Protein AF-A0AA39Q6K6-F1 (afdb_monomer_lite)

Secondary structure (DSSP, 8-state):
-TTTTT-SHHHHHHHHHHHHHHH-HHHHHHHHHHHHHHHHHHHHHHHHHHHHSSPPTTSSPPPP-

Foldseek 3Di:
DCLVVCRDPLSVVLVVLVVVVVVDVVSVVCSVVSNVVSVVVSVVQVVVCVVPVDGDPPPPDDDDD

InterPro domains:
  IPR018969 Xylulose 5-phosphate/Fructose 6-phosphate phosphoketolase, C-terminal [PF09363] (1-62)

Radius of gyration: 13.96 Å; chains: 1; bounding box: 31×29×35 Å

Organism: NCBI:txid153913

Structure (mmCIF, N/CA/C/O backbone):
data_AF-A0AA39Q6K6-F1
#
_entry.id   AF-A0AA39Q6K6-F1
#
loop_
_atom_site.group_PDB
_atom_site.id
_atom_site.type_symbol
_atom_site.label_atom_id
_atom_site.label_alt_id
_atom_site.label_comp_id
_atom_site.label_asym_id
_atom_site.label_entity_id
_atom_site.label_seq_id
_atom_site.pdbx_PDB_ins_code
_atom_site.Cartn_x
_atom_site.Cartn_y
_atom_site.Cartn_z
_atom_site.occupancy
_atom_site.B_iso_or_equiv
_atom_site.auth_seq_id
_atom_site.auth_comp_id
_atom_site.auth_asym_id
_atom_site.auth_atom_id
_atom_site.pdbx_PDB_model_num
ATOM 1 N N . MET A 1 1 ? -3.601 8.998 14.466 1.00 53.16 1 MET A N 1
ATOM 2 C CA . MET A 1 1 ? -4.427 7.971 13.789 1.00 53.16 1 MET A CA 1
ATOM 3 C C . MET A 1 1 ? -3.768 7.801 12.435 1.00 53.16 1 MET A C 1
ATOM 5 O O . MET A 1 1 ? -3.965 8.658 11.587 1.00 53.16 1 MET A O 1
ATOM 9 N N . MET A 1 2 ? -2.883 6.812 12.257 1.00 55.47 2 MET A N 1
ATOM 10 C CA . MET A 1 2 ? -1.867 6.877 11.184 1.00 55.47 2 MET A CA 1
ATOM 11 C C . MET A 1 2 ? -2.436 6.951 9.752 1.00 55.47 2 MET A C 1
ATOM 13 O O . MET A 1 2 ? -1.743 7.410 8.854 1.00 55.47 2 MET A O 1
ATOM 17 N N . LEU A 1 3 ? -3.709 6.588 9.532 1.00 58.09 3 LEU A N 1
ATOM 18 C CA . LEU A 1 3 ? -4.434 6.792 8.263 1.00 58.09 3 LEU A CA 1
ATOM 19 C C . LEU A 1 3 ? -4.653 8.266 7.873 1.00 58.09 3 LEU A C 1
ATOM 21 O O . LEU A 1 3 ? -4.866 8.552 6.695 1.00 58.09 3 LEU A O 1
ATOM 25 N N . CYS A 1 4 ? -4.646 9.185 8.840 1.00 56.19 4 CYS A N 1
ATOM 26 C CA . CYS A 1 4 ? -4.765 10.628 8.609 1.00 56.19 4 CYS A CA 1
ATOM 27 C C . CYS A 1 4 ? -3.398 11.306 8.444 1.00 56.19 4 CYS A C 1
ATOM 29 O O . CYS A 1 4 ? -3.325 12.387 7.869 1.00 56.19 4 CYS A O 1
ATOM 31 N N . ASP A 1 5 ? -2.327 10.656 8.903 1.00 56.81 5 ASP A N 1
ATOM 32 C CA . ASP A 1 5 ? -0.987 11.238 8.994 1.00 56.81 5 ASP A CA 1
ATOM 33 C C . ASP A 1 5 ? -0.103 10.899 7.777 1.00 56.81 5 ASP A C 1
ATOM 35 O O . ASP A 1 5 ? 1.115 11.018 7.867 1.00 56.81 5 ASP A O 1
ATOM 39 N N . LEU A 1 6 ? -0.682 10.432 6.655 1.00 56.72 6 LEU A N 1
ATOM 40 C CA . LEU A 1 6 ? 0.039 10.020 5.425 1.00 56.72 6 LEU A CA 1
ATOM 41 C C . LEU A 1 6 ? 1.181 9.003 5.665 1.00 56.72 6 LEU A C 1
ATOM 43 O O . LEU A 1 6 ? 2.050 8.801 4.820 1.00 56.72 6 LEU A O 1
ATOM 47 N N . THR A 1 7 ? 1.176 8.347 6.827 1.00 56.09 7 THR A N 1
ATOM 48 C CA . THR A 1 7 ? 2.116 7.302 7.252 1.00 56.09 7 THR A CA 1
ATOM 49 C C . THR A 1 7 ? 1.500 5.897 7.419 1.00 56.09 7 THR A C 1
ATOM 51 O O . THR A 1 7 ? 2.140 5.046 8.042 1.00 56.09 7 THR A O 1
ATOM 54 N N . PRO A 1 8 ? 0.301 5.555 6.891 1.00 66.81 8 PRO A N 1
ATOM 55 C CA . PRO A 1 8 ? -0.166 4.180 6.955 1.00 66.81 8 PRO A CA 1
ATOM 56 C C . PRO A 1 8 ? 0.708 3.282 6.064 1.00 66.81 8 PRO A C 1
ATOM 58 O O . PRO A 1 8 ? 1.192 3.692 5.008 1.00 66.81 8 PRO A O 1
ATOM 61 N N . ARG A 1 9 ? 0.844 2.004 6.444 1.00 73.44 9 ARG A N 1
ATOM 62 C CA . ARG A 1 9 ? 1.553 0.951 5.680 1.00 73.44 9 ARG A CA 1
ATOM 63 C C . ARG A 1 9 ? 1.213 0.920 4.182 1.00 73.44 9 ARG A C 1
ATOM 65 O O . ARG A 1 9 ? 2.046 0.563 3.355 1.00 73.44 9 ARG A O 1
ATOM 72 N N . TYR A 1 10 ? -0.015 1.303 3.842 1.00 81.44 10 TYR A N 1
ATOM 73 C CA . TYR A 1 10 ? -0.506 1.349 2.473 1.00 81.44 10 TYR A CA 1
ATOM 74 C C . TYR A 1 10 ? 0.133 2.471 1.653 1.00 81.44 10 TYR A C 1
ATOM 76 O O . TYR A 1 10 ? 0.465 2.233 0.497 1.00 81.44 10 TYR A O 1
ATOM 84 N N . ASP A 1 11 ? 0.364 3.653 2.232 1.00 81.06 11 ASP A N 1
ATOM 85 C CA . ASP A 1 11 ? 0.985 4.776 1.516 1.00 81.06 11 ASP A CA 1
ATOM 86 C C . ASP A 1 11 ? 2.456 4.472 1.209 1.00 81.06 11 ASP A C 1
ATOM 88 O O . ASP A 1 11 ? 2.919 4.704 0.091 1.00 81.06 11 ASP A O 1
ATOM 92 N N . VAL A 1 12 ? 3.160 3.827 2.147 1.00 83.75 12 VAL A N 1
ATOM 93 C CA . VAL A 1 12 ? 4.523 3.313 1.925 1.00 83.75 12 VAL A CA 1
ATOM 94 C C . VAL A 1 12 ? 4.540 2.265 0.806 1.00 83.75 12 VAL A C 1
ATOM 96 O O . VAL A 1 12 ? 5.389 2.321 -0.086 1.00 83.75 12 VAL A O 1
ATOM 99 N N . ALA A 1 13 ? 3.581 1.333 0.802 1.00 84.69 13 ALA A N 1
ATOM 100 C CA . ALA A 1 13 ? 3.469 0.317 -0.244 1.00 84.69 13 ALA A CA 1
ATOM 101 C C . ALA A 1 13 ? 3.150 0.924 -1.623 1.00 84.69 13 ALA A C 1
ATOM 103 O O . ALA A 1 13 ? 3.742 0.524 -2.627 1.00 84.69 13 ALA A O 1
ATOM 104 N N . ILE A 1 14 ? 2.257 1.916 -1.687 1.00 86.69 14 ILE A N 1
ATOM 105 C CA . ILE A 1 14 ? 1.927 2.635 -2.924 1.00 86.69 14 ILE A CA 1
ATOM 106 C C . ILE A 1 14 ? 3.163 3.366 -3.457 1.00 86.69 14 ILE A C 1
ATOM 108 O O . ILE A 1 14 ? 3.462 3.241 -4.646 1.00 86.69 14 ILE A O 1
ATOM 112 N N . ALA A 1 15 ? 3.908 4.064 -2.597 1.00 87.06 15 ALA A N 1
ATOM 113 C CA . ALA A 1 15 ? 5.136 4.755 -2.985 1.00 87.06 15 ALA A CA 1
ATOM 114 C C . ALA A 1 15 ? 6.194 3.779 -3.532 1.00 87.06 15 ALA A C 1
ATOM 116 O O . ALA A 1 15 ? 6.808 4.046 -4.567 1.00 87.06 15 ALA A O 1
ATOM 117 N N . ALA A 1 16 ? 6.359 2.613 -2.899 1.00 87.88 16 ALA A N 1
ATOM 118 C CA . ALA A 1 16 ? 7.275 1.576 -3.368 1.00 87.88 16 ALA A CA 1
ATOM 119 C C . ALA A 1 16 ? 6.879 1.020 -4.748 1.00 87.88 16 ALA A C 1
ATOM 121 O O . ALA A 1 16 ? 7.730 0.880 -5.628 1.00 87.88 16 ALA A O 1
ATOM 122 N N . ILE A 1 17 ? 5.588 0.747 -4.972 1.00 87.31 17 ILE A N 1
ATOM 123 C CA . ILE A 1 17 ? 5.085 0.257 -6.266 1.00 87.31 17 ILE A CA 1
ATOM 124 C C . ILE A 1 17 ? 5.264 1.318 -7.355 1.00 87.31 17 ILE A C 1
ATOM 126 O O . ILE A 1 17 ? 5.673 0.989 -8.468 1.00 87.31 17 ILE A O 1
ATOM 130 N N . GLN A 1 18 ? 4.992 2.586 -7.045 1.00 87.31 18 GLN A N 1
ATOM 131 C CA . GLN A 1 18 ? 5.173 3.692 -7.985 1.00 87.31 18 GLN A CA 1
ATOM 132 C C . GLN A 1 18 ? 6.647 3.891 -8.358 1.00 87.31 18 GLN A C 1
ATOM 134 O O . GLN A 1 18 ? 6.959 4.021 -9.542 1.00 87.31 18 GLN A O 1
ATOM 139 N N . GLY A 1 19 ? 7.560 3.830 -7.384 1.00 88.56 19 GLY A N 1
ATOM 140 C CA . GLY A 1 19 ? 9.002 3.851 -7.648 1.00 88.56 19 GLY A CA 1
ATOM 141 C C . GLY A 1 19 ? 9.452 2.660 -8.501 1.00 88.56 19 GLY A C 1
ATOM 142 O O . GLY A 1 19 ? 10.175 2.828 -9.481 1.00 88.56 19 GLY A O 1
ATOM 143 N N . GLY A 1 20 ? 8.959 1.456 -8.198 1.00 86.94 20 GLY A N 1
ATOM 144 C CA . GLY A 1 20 ? 9.237 0.252 -8.986 1.00 86.94 20 GLY A CA 1
ATOM 145 C C . GLY A 1 20 ? 8.719 0.335 -10.425 1.00 86.94 20 GLY A C 1
ATOM 146 O O . GLY A 1 20 ? 9.405 -0.097 -11.350 1.00 86.94 20 GLY A O 1
ATOM 147 N N . ALA A 1 21 ? 7.546 0.934 -10.633 1.00 88.06 21 ALA A N 1
ATOM 148 C CA . ALA A 1 21 ? 6.973 1.156 -11.958 1.00 88.06 21 ALA A CA 1
ATOM 149 C C . ALA A 1 21 ? 7.800 2.134 -12.808 1.00 88.06 21 ALA A C 1
ATOM 151 O O . ALA A 1 21 ? 7.875 1.961 -14.023 1.00 88.06 21 ALA A O 1
ATOM 152 N N . PHE A 1 22 ? 8.452 3.122 -12.186 1.00 87.81 22 PHE A N 1
ATOM 153 C CA . PHE A 1 22 ? 9.316 4.077 -12.888 1.00 87.81 22 PHE A CA 1
ATOM 154 C C . PHE A 1 22 ? 10.574 3.414 -13.469 1.00 87.81 22 PHE A C 1
ATOM 156 O O . PHE A 1 22 ? 11.033 3.782 -14.548 1.00 87.81 22 PHE A O 1
ATOM 163 N N . HIS A 1 23 ? 11.112 2.405 -12.779 1.00 88.75 23 HIS A N 1
ATOM 164 C CA . HIS A 1 23 ? 12.332 1.707 -13.193 1.00 88.75 23 HIS A CA 1
ATOM 165 C C . HIS A 1 23 ? 12.078 0.400 -13.959 1.00 88.75 23 HIS A C 1
ATOM 167 O O . HIS A 1 23 ? 12.976 -0.083 -14.649 1.00 88.75 23 HIS A O 1
ATOM 173 N N . ASN A 1 24 ? 10.883 -0.192 -13.856 1.00 87.19 24 ASN A N 1
ATOM 174 C CA . ASN A 1 24 ? 10.562 -1.480 -14.468 1.00 87.19 24 ASN A CA 1
ATOM 175 C C . ASN A 1 24 ? 9.183 -1.470 -15.142 1.00 87.19 24 ASN A C 1
ATOM 177 O O . ASN A 1 24 ? 8.137 -1.466 -14.490 1.00 87.19 24 ASN A O 1
ATOM 181 N N . SER A 1 25 ? 9.182 -1.586 -16.469 1.00 84.25 25 SER A N 1
ATOM 182 C CA . SER A 1 25 ? 7.966 -1.615 -17.284 1.00 84.25 25 SER A CA 1
ATOM 183 C C . SER A 1 25 ? 7.050 -2.806 -16.987 1.00 84.25 25 SER A C 1
ATOM 185 O O . SER A 1 25 ? 5.836 -2.668 -17.107 1.00 84.25 25 SER A O 1
ATOM 187 N N . LYS A 1 26 ? 7.575 -3.953 -16.529 1.00 86.38 26 LYS A N 1
ATOM 188 C CA . LYS A 1 26 ? 6.734 -5.091 -16.104 1.00 86.38 26 LYS A CA 1
ATOM 189 C C . LYS A 1 26 ? 5.922 -4.761 -14.854 1.00 86.38 26 LYS A C 1
ATOM 191 O O . LYS A 1 26 ? 4.778 -5.188 -14.739 1.00 86.38 26 LYS A O 1
ATOM 196 N N . VAL A 1 27 ? 6.508 -3.991 -13.936 1.00 79.69 27 VAL A N 1
ATOM 197 C CA . VAL A 1 27 ? 5.831 -3.529 -12.717 1.00 79.69 27 VAL A CA 1
ATOM 198 C C . VAL A 1 27 ? 4.804 -2.459 -13.067 1.00 79.69 27 VAL A C 1
ATOM 200 O O . VAL A 1 27 ? 3.719 -2.468 -12.503 1.00 79.69 27 VAL A O 1
ATOM 203 N N . ALA A 1 28 ? 5.080 -1.595 -14.048 1.00 82.50 28 ALA A N 1
ATOM 204 C CA . ALA A 1 28 ? 4.128 -0.577 -14.495 1.00 82.50 28 ALA A CA 1
ATOM 205 C C . ALA A 1 28 ? 2.796 -1.163 -15.007 1.00 82.50 28 ALA A C 1
ATOM 207 O O . ALA A 1 28 ? 1.744 -0.576 -14.762 1.00 82.50 28 ALA A O 1
ATOM 208 N N . VAL A 1 29 ? 2.824 -2.338 -15.652 1.00 86.75 29 VAL A N 1
ATOM 209 C CA . VAL A 1 29 ? 1.611 -3.022 -16.146 1.00 86.75 29 VAL A CA 1
ATOM 210 C C . VAL A 1 29 ? 0.680 -3.427 -14.999 1.00 86.75 29 VAL A C 1
ATOM 212 O O . VAL A 1 29 ? -0.529 -3.232 -15.093 1.00 86.75 29 VAL A O 1
ATOM 215 N N . SER A 1 30 ? 1.223 -3.964 -13.903 1.00 87.56 30 SER A N 1
ATOM 216 C CA . SER A 1 30 ? 0.427 -4.388 -12.742 1.00 87.56 30 SER A CA 1
ATOM 217 C C . SER A 1 30 ? 0.244 -3.288 -11.693 1.00 87.56 30 SER A C 1
ATOM 219 O O . SER A 1 30 ? -0.655 -3.381 -10.858 1.00 87.56 30 SER A O 1
ATOM 221 N N . ALA A 1 31 ? 1.043 -2.217 -11.745 1.00 86.12 31 ALA A N 1
ATOM 222 C CA . ALA A 1 31 ? 1.054 -1.150 -10.748 1.00 86.12 31 ALA A CA 1
ATOM 223 C C . ALA A 1 31 ? -0.319 -0.503 -10.566 1.00 86.12 31 ALA A C 1
ATOM 225 O O . ALA A 1 31 ? -0.739 -0.277 -9.433 1.00 86.12 31 ALA A O 1
ATOM 226 N N . HIS A 1 32 ? -1.044 -0.239 -11.656 1.00 87.81 32 HIS A N 1
ATOM 227 C CA . HIS A 1 32 ? -2.366 0.376 -11.565 1.00 87.81 32 HIS A CA 1
ATOM 228 C C . HIS A 1 32 ? -3.356 -0.495 -10.775 1.00 87.81 32 HIS A C 1
ATOM 230 O O . HIS A 1 32 ? -4.061 0.013 -9.900 1.00 87.81 32 HIS A O 1
ATOM 236 N N . GLN A 1 33 ? -3.372 -1.805 -11.033 1.00 90.75 33 GLN A N 1
ATOM 237 C CA . GLN A 1 33 ? -4.241 -2.749 -10.332 1.00 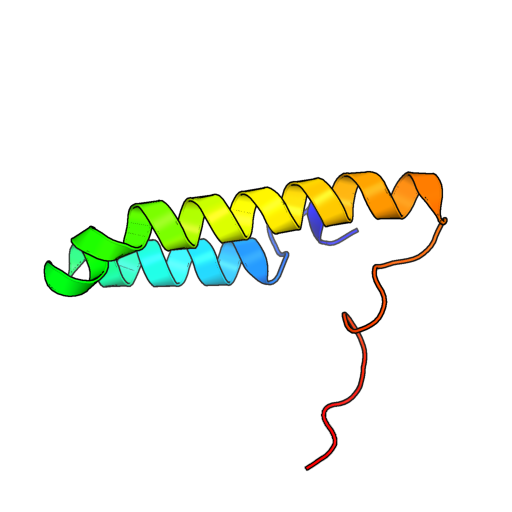90.75 33 GLN A CA 1
ATOM 238 C C . GLN A 1 33 ? -3.872 -2.841 -8.847 1.00 90.75 33 GLN A C 1
ATOM 240 O O . GLN A 1 33 ? -4.742 -2.708 -7.986 1.00 90.75 33 GLN A O 1
ATOM 245 N N . THR A 1 34 ? -2.584 -2.999 -8.539 1.00 88.19 34 THR A N 1
ATOM 246 C CA . THR A 1 34 ? -2.106 -3.151 -7.158 1.00 88.19 34 THR A CA 1
ATOM 247 C C . THR A 1 34 ? -2.327 -1.880 -6.339 1.00 88.19 34 THR A C 1
ATOM 249 O O . THR A 1 34 ? -2.811 -1.949 -5.212 1.00 88.19 34 THR A O 1
ATOM 252 N N . VAL A 1 35 ? -2.053 -0.700 -6.906 1.00 88.88 35 VAL A N 1
ATOM 253 C CA . VAL A 1 35 ? -2.305 0.588 -6.235 1.00 88.88 35 VAL A CA 1
ATOM 254 C C . VAL A 1 35 ? -3.800 0.806 -6.004 1.00 88.88 35 VAL A C 1
ATOM 256 O O . VAL A 1 35 ? -4.188 1.262 -4.929 1.00 88.88 35 VAL A O 1
ATOM 259 N N . SER A 1 36 ? -4.651 0.462 -6.974 1.00 87.88 36 SER A N 1
ATOM 260 C CA . SER A 1 36 ? -6.107 0.596 -6.824 1.00 87.88 36 SER A CA 1
ATOM 261 C C . SER A 1 36 ? -6.649 -0.323 -5.728 1.00 87.88 36 SER A C 1
ATOM 263 O O . SER A 1 36 ? -7.471 0.104 -4.918 1.00 87.88 36 SER A O 1
ATOM 265 N N . TYR A 1 37 ? -6.132 -1.551 -5.641 1.00 88.12 37 TYR A N 1
ATOM 266 C CA . TYR A 1 37 ? -6.467 -2.489 -4.572 1.00 88.12 37 TYR A CA 1
ATOM 267 C C . TYR A 1 37 ? -6.058 -1.964 -3.187 1.00 88.12 37 TYR A C 1
ATOM 269 O O . TYR A 1 37 ? -6.874 -1.949 -2.267 1.00 88.12 37 TYR A O 1
ATOM 277 N N . LEU A 1 38 ? -4.830 -1.453 -3.043 1.00 86.12 38 LEU A N 1
ATOM 278 C CA . LEU A 1 38 ? -4.358 -0.878 -1.778 1.00 86.12 38 LEU A CA 1
ATOM 279 C C . LEU A 1 38 ? -5.198 0.334 -1.350 1.00 86.12 38 LEU A C 1
ATOM 281 O O . LEU A 1 38 ? -5.557 0.446 -0.180 1.00 86.12 38 LEU A O 1
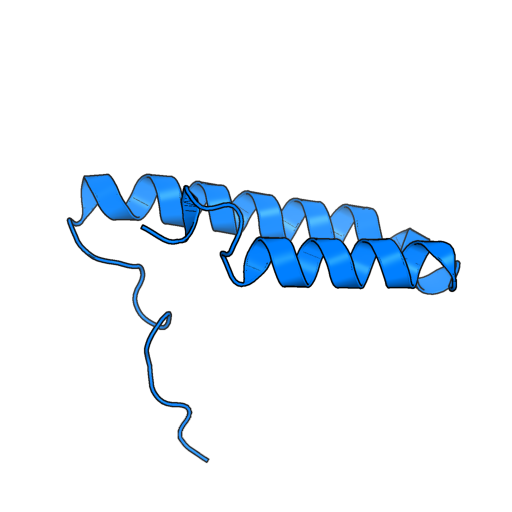ATOM 285 N N . LYS A 1 39 ? -5.586 1.203 -2.290 1.00 86.19 39 LYS A N 1
ATOM 286 C CA . LYS A 1 39 ? -6.492 2.330 -2.008 1.00 86.19 39 LYS A CA 1
ATOM 287 C C . LYS A 1 39 ? -7.882 1.874 -1.565 1.00 86.19 39 LYS A C 1
ATOM 289 O O . LYS A 1 39 ? -8.471 2.501 -0.689 1.00 86.19 39 LYS A O 1
ATOM 294 N N . HIS A 1 40 ? -8.398 0.786 -2.134 1.00 87.38 40 HIS A N 1
ATOM 295 C CA . HIS A 1 40 ? -9.666 0.208 -1.697 1.00 87.38 40 HIS A CA 1
ATOM 296 C C . HIS A 1 40 ? -9.582 -0.318 -0.254 1.00 87.38 40 HIS A C 1
ATOM 298 O O . HIS A 1 40 ? -10.494 -0.079 0.533 1.00 87.38 40 HIS A O 1
ATOM 304 N N . LEU A 1 41 ? -8.478 -0.971 0.125 1.00 83.00 41 LEU A N 1
ATOM 305 C CA . LEU A 1 41 ? -8.252 -1.406 1.511 1.00 83.00 41 LEU A CA 1
ATOM 306 C C . LEU A 1 41 ? -8.170 -0.224 2.484 1.00 83.00 41 LEU A C 1
ATOM 308 O O . LEU A 1 41 ? -8.804 -0.260 3.532 1.00 83.00 41 LEU A O 1
ATOM 312 N N . VAL A 1 42 ? -7.473 0.854 2.111 1.00 84.31 42 VAL A N 1
ATOM 313 C CA . VAL A 1 42 ? -7.437 2.098 2.904 1.00 84.31 42 VAL A CA 1
ATOM 314 C C . VAL A 1 42 ? -8.843 2.639 3.139 1.00 84.31 42 VAL A C 1
ATOM 316 O O . VAL A 1 42 ? -9.169 3.047 4.252 1.00 84.31 42 VAL A O 1
ATOM 319 N N . GLN A 1 43 ? -9.680 2.648 2.101 1.00 85.06 43 GLN A N 1
ATOM 320 C CA . GLN A 1 43 ? -11.054 3.120 2.213 1.00 85.06 43 GLN A CA 1
ATOM 321 C C . GLN A 1 43 ? -11.883 2.225 3.145 1.00 85.06 43 GLN A C 1
ATOM 323 O O . GLN A 1 43 ? -12.621 2.739 3.983 1.00 85.06 43 GLN A O 1
ATOM 328 N N . LYS A 1 44 ? -11.707 0.901 3.066 1.00 84.31 44 LYS A N 1
ATOM 329 C CA . LYS A 1 44 ? -12.370 -0.051 3.965 1.00 84.31 44 LYS A CA 1
ATOM 330 C C . LYS A 1 44 ? -11.945 0.110 5.419 1.00 84.31 44 LYS A C 1
ATOM 332 O O . LYS A 1 44 ? -12.809 0.136 6.288 1.00 84.31 44 LYS A O 1
ATOM 337 N N . ASP A 1 45 ? -10.657 0.294 5.680 1.00 79.06 45 ASP A N 1
ATOM 338 C CA . ASP A 1 45 ? -10.164 0.527 7.039 1.00 79.06 45 ASP A CA 1
ATOM 339 C C . ASP A 1 45 ? -10.687 1.866 7.591 1.00 79.06 45 ASP A C 1
ATOM 341 O O . ASP A 1 45 ? -11.118 1.938 8.741 1.00 79.06 45 ASP A O 1
ATOM 345 N N . LYS A 1 46 ? -10.754 2.916 6.757 1.00 79.00 46 LYS A N 1
ATOM 346 C CA . LYS A 1 46 ? -11.361 4.208 7.132 1.00 79.00 46 LYS A CA 1
ATOM 347 C C . LYS A 1 46 ? -12.851 4.103 7.460 1.00 79.00 46 LYS A C 1
ATOM 349 O O . LYS A 1 46 ? -13.316 4.837 8.324 1.00 79.00 46 LYS A O 1
ATOM 354 N N . GLU A 1 47 ? -13.589 3.229 6.782 1.00 81.00 47 GLU A N 1
ATOM 355 C CA . GLU A 1 47 ? -15.008 2.956 7.057 1.00 81.00 47 GLU A CA 1
ATOM 356 C C . GLU A 1 47 ? -15.199 2.095 8.316 1.00 81.00 47 GLU A C 1
ATOM 358 O O . GLU A 1 47 ? -16.161 2.290 9.058 1.00 81.00 47 GLU A O 1
ATOM 363 N N . TYR A 1 48 ? -14.278 1.166 8.584 1.00 76.69 48 TYR A N 1
ATOM 364 C CA . TYR A 1 48 ? -14.369 0.222 9.698 1.00 76.69 48 TYR A CA 1
ATOM 365 C C . TYR A 1 48 ? -14.139 0.879 11.064 1.00 76.69 48 TYR A C 1
ATOM 367 O O . TYR A 1 48 ? -14.869 0.605 12.016 1.00 76.69 48 TYR A O 1
ATOM 375 N N . ILE A 1 49 ? -13.162 1.782 11.168 1.00 75.62 49 ILE A N 1
ATOM 376 C CA . ILE A 1 49 ? -12.798 2.419 12.442 1.00 75.62 49 ILE A CA 1
ATOM 377 C C . ILE A 1 49 ? -13.958 3.197 13.095 1.00 75.62 49 ILE A C 1
ATOM 379 O O . ILE A 1 49 ? -14.193 2.992 14.286 1.00 75.62 49 ILE A O 1
ATOM 383 N N . PRO A 1 50 ? -14.722 4.057 12.390 1.00 76.06 50 PRO A N 1
ATOM 384 C CA . PRO A 1 50 ? -15.871 4.727 12.997 1.00 76.06 50 PRO A CA 1
ATOM 385 C C . PRO A 1 50 ? -17.035 3.771 13.287 1.00 76.06 50 PRO A C 1
ATOM 387 O O . PRO A 1 50 ? -17.817 4.047 14.193 1.00 76.06 50 PRO A O 1
ATOM 390 N N . ALA A 1 51 ? -17.160 2.661 12.550 1.00 76.25 51 ALA A N 1
ATOM 391 C CA . ALA A 1 51 ? -18.237 1.689 12.742 1.00 76.25 51 ALA A CA 1
ATOM 392 C C . ALA A 1 51 ? -18.010 0.786 13.965 1.00 76.25 51 ALA A C 1
ATOM 394 O O . ALA A 1 51 ? -18.951 0.507 14.707 1.00 76.25 51 ALA A O 1
ATOM 395 N N . ASN A 1 52 ? -16.766 0.361 14.197 1.00 76.50 52 ASN A N 1
ATOM 396 C CA . ASN A 1 52 ? -16.429 -0.617 15.233 1.00 76.50 52 ASN A CA 1
ATOM 397 C C . ASN A 1 52 ? -15.656 -0.010 16.416 1.00 76.50 52 ASN A C 1
ATOM 399 O O . ASN A 1 52 ? -15.453 -0.686 17.423 1.00 76.50 52 ASN A O 1
ATOM 403 N N . GLY A 1 53 ? -15.219 1.250 16.315 1.00 73.62 53 GLY A N 1
ATOM 404 C CA . GLY A 1 53 ? -14.453 1.941 17.358 1.00 73.62 53 GLY A CA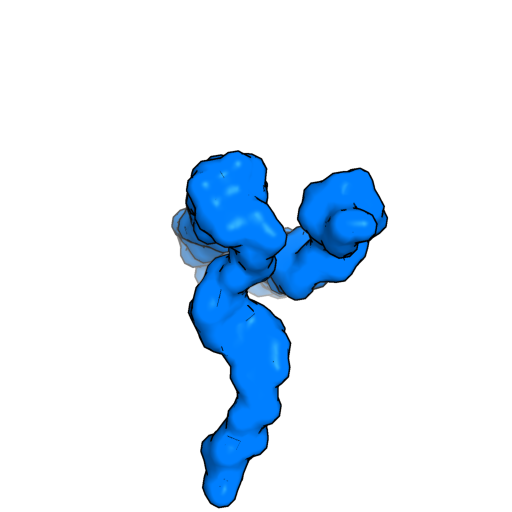 1
ATOM 405 C C . GLY A 1 53 ? -13.058 1.355 17.606 1.00 73.62 53 GLY A C 1
ATOM 406 O O . GLY A 1 53 ? -12.429 1.689 18.608 1.00 73.62 53 GLY A O 1
ATOM 407 N N . GLN A 1 54 ? -12.589 0.463 16.730 1.00 74.19 54 GLN A N 1
ATOM 408 C CA . GLN A 1 54 ? -11.324 -0.264 16.831 1.00 74.19 54 GLN A CA 1
ATOM 409 C C . GLN A 1 54 ? -10.701 -0.415 15.440 1.00 74.19 54 GLN A C 1
ATOM 411 O O . GLN A 1 54 ? -11.408 -0.413 14.429 1.00 74.19 54 GLN A O 1
ATOM 416 N N . ASP A 1 55 ? -9.377 -0.555 15.392 1.00 69.00 55 ASP A N 1
ATOM 417 C CA . ASP A 1 55 ? -8.666 -0.871 14.155 1.00 69.00 55 ASP A CA 1
ATOM 418 C C . ASP A 1 55 ? -9.049 -2.268 13.634 1.00 69.00 55 ASP A C 1
ATOM 420 O O . ASP A 1 55 ? -9.512 -3.138 14.376 1.00 69.00 55 ASP A O 1
ATOM 424 N N . CYS A 1 56 ? -8.882 -2.475 12.327 1.00 67.25 56 CYS A N 1
ATOM 425 C CA . CYS A 1 56 ? -9.234 -3.732 11.671 1.00 67.25 56 CYS A CA 1
ATOM 426 C C . CYS A 1 56 ? -8.440 -4.913 12.291 1.00 67.25 56 CYS A C 1
ATOM 428 O O . CYS A 1 56 ? -7.235 -4.775 12.536 1.00 67.25 56 CYS A O 1
ATOM 430 N N . PRO A 1 57 ? -9.070 -6.072 12.566 1.00 67.06 57 PRO A N 1
ATOM 431 C CA . PRO A 1 57 ? -8.367 -7.244 13.096 1.00 67.06 57 PRO A CA 1
ATOM 432 C C . PRO A 1 57 ? -7.256 -7.696 12.132 1.00 67.06 57 PRO A C 1
ATOM 434 O O . PRO A 1 57 ? -7.423 -7.626 10.914 1.00 67.06 57 PRO A O 1
ATOM 437 N N . GLY A 1 58 ? -6.101 -8.123 12.655 1.00 67.19 58 GLY A N 1
ATOM 438 C CA . GLY A 1 58 ? -4.927 -8.450 11.831 1.00 67.19 58 GLY A CA 1
ATOM 439 C C . GLY A 1 58 ? -3.989 -7.277 11.534 1.00 67.19 58 GLY A C 1
ATOM 440 O O . GLY A 1 58 ? -2.964 -7.465 10.879 1.00 67.19 58 GLY A O 1
ATOM 441 N N . VAL A 1 59 ? -4.296 -6.054 11.988 1.00 65.69 59 VAL A 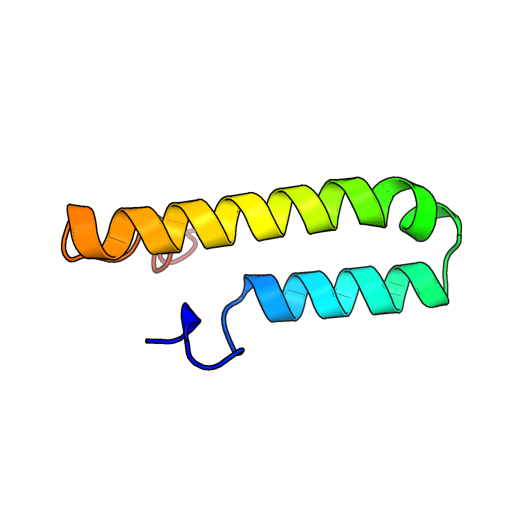N 1
ATOM 442 C CA . VAL A 1 59 ? -3.419 -4.886 11.771 1.00 65.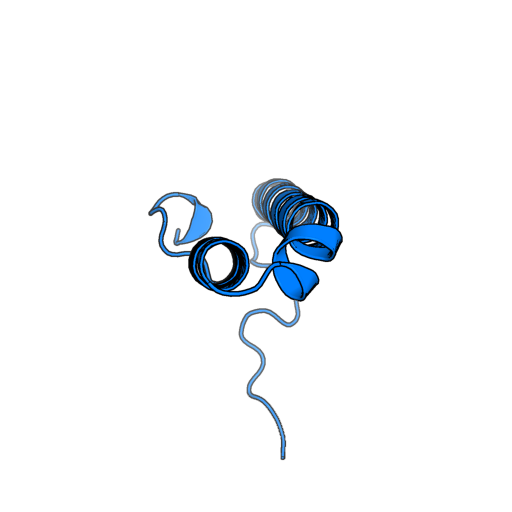69 59 VAL A CA 1
ATOM 443 C C . VAL A 1 59 ? -2.214 -4.874 12.713 1.00 65.69 59 VAL A C 1
ATOM 445 O O . VAL A 1 59 ? -1.121 -4.513 12.279 1.00 65.69 59 VAL A O 1
ATOM 448 N N . PHE A 1 60 ? -2.416 -5.282 13.966 1.00 64.75 60 PHE A N 1
ATOM 449 C CA . PHE A 1 60 ? -1.403 -5.286 15.030 1.00 64.75 60 PHE A CA 1
ATOM 450 C C . PHE A 1 60 ? -1.048 -6.693 15.518 1.00 64.75 60 PHE A C 1
ATOM 452 O O . PHE A 1 60 ? -0.369 -6.837 16.534 1.00 64.75 60 PHE A O 1
ATOM 459 N N . ASP A 1 61 ? -1.507 -7.725 14.812 1.00 69.38 61 ASP A N 1
ATOM 460 C CA . ASP A 1 61 ? -1.209 -9.099 15.190 1.00 69.38 61 ASP A CA 1
ATOM 461 C C . ASP A 1 61 ? 0.290 -9.358 15.019 1.00 69.38 61 ASP A C 1
ATOM 463 O O . ASP A 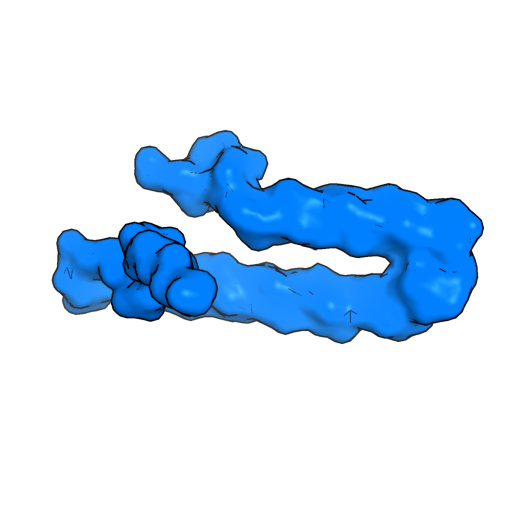1 61 ? 0.892 -9.045 13.988 1.00 69.38 61 ASP A O 1
ATOM 467 N N . VAL A 1 62 ? 0.905 -9.913 16.063 1.00 66.38 62 VAL A N 1
ATOM 468 C CA . VAL A 1 62 ? 2.320 -10.280 16.038 1.00 66.38 62 VAL A CA 1
ATOM 469 C C . VAL A 1 62 ? 2.478 -11.464 15.079 1.00 66.38 62 VAL A C 1
ATOM 471 O O . VAL A 1 62 ? 1.821 -12.489 15.287 1.00 66.38 62 VAL A O 1
ATOM 474 N N . PRO A 1 63 ? 3.329 -11.364 14.041 1.00 68.31 63 PRO A N 1
ATOM 475 C CA . PRO A 1 63 ? 3.566 -12.485 13.147 1.00 68.31 63 PRO A CA 1
ATOM 476 C C . PRO A 1 63 ? 4.173 -13.639 13.949 1.00 68.31 63 PRO A C 1
ATOM 478 O O . PRO A 1 63 ? 5.218 -13.492 14.583 1.00 68.31 63 PRO A O 1
ATOM 481 N N . THR A 1 64 ? 3.488 -14.779 13.946 1.00 63.75 64 THR A N 1
ATOM 482 C CA . THR A 1 64 ? 4.013 -16.034 14.487 1.00 63.75 64 THR A CA 1
ATOM 483 C C . THR A 1 64 ? 4.807 -16.726 13.380 1.00 63.75 64 THR A C 1
ATOM 485 O O . THR A 1 64 ? 4.317 -16.852 12.257 1.00 63.75 64 THR A O 1
ATOM 488 N N . PHE A 1 65 ? 6.057 -17.084 13.682 1.00 64.19 65 PHE A N 1
ATOM 489 C CA . PHE A 1 65 ? 6.992 -17.761 12.778 1.00 64.19 65 PHE A CA 1
ATOM 490 C C . PHE A 1 65 ? 7.124 -19.236 13.148 1.00 64.19 65 PHE A C 1
ATOM 492 O O . PHE A 1 65 ? 7.103 -19.529 14.367 1.00 64.19 65 PHE A O 1
#

Sequence (65 aa):
MMLCDLTPRYDVAIAAIQGGAFHNSKVAVSAHQTVSYLKHLVQKDKEYIPANGQDCPGVFDVPTF

pLDDT: mean 77.68, std 10.8, range [53.16, 90.75]